Protein AF-A0A1M5MXL4-F1 (afdb_monomer_lite)

Secondary structure (DSSP, 8-state):
--------EEEEEEHHHHHHHHHHHHH-TTTTHHHHSSTTHHHHHT-SS-SEEEEEE-HHHHHHHHHHHHT---S-HHHHHHHHHHHHHHHHHHHHHHHHHHHHHHHHHHHHHHHHTTSS-TT----HHHHHHHHHHHTTS---GGG----HHHHHHHHHHGGG--

pLDDT: mean 76.17, std 15.56, range [36.97, 93.88]

Foldseek 3Di:
DADDDFQKDKDKDFPVLVVLLLVLQCPDPVRVVCCVPPVCVVQPPVPPDDGIGTDIDGPVNLVSSLCSLVVDDDPDPVSVVSSVVSNVVSVVVVVVSVVVVVVVVVLQVVVVVCCVVVLDPPPDYDDPVVSVVSCVVVVVPDDPPPPDPPDPVNVVVVVVVVVPPD

Structure (mmCIF, N/CA/C/O backbone):
data_AF-A0A1M5MXL4-F1
#
_entry.id   AF-A0A1M5MXL4-F1
#
loop_
_atom_site.group_PDB
_atom_site.id
_atom_site.type_symbol
_atom_site.label_atom_id
_atom_site.label_alt_id
_atom_site.label_comp_id
_atom_site.label_asym_id
_atom_site.label_entity_id
_atom_site.label_seq_id
_atom_site.pdbx_PDB_ins_code
_atom_site.Cartn_x
_atom_site.Cartn_y
_atom_site.Cartn_z
_atom_site.occupancy
_atom_site.B_iso_or_equiv
_atom_site.auth_seq_id
_atom_site.auth_comp_id
_atom_site.auth_asym_id
_atom_site.auth_atom_id
_atom_site.pdbx_PDB_model_num
ATOM 1 N N . MET A 1 1 ? -20.406 -10.463 12.481 1.00 45.22 1 MET A N 1
ATOM 2 C CA . MET A 1 1 ? -19.642 -10.153 11.257 1.00 45.22 1 MET A CA 1
ATOM 3 C C . MET A 1 1 ? -18.617 -9.106 11.650 1.00 45.22 1 MET A C 1
ATOM 5 O O . MET A 1 1 ? -19.024 -8.060 12.140 1.00 45.22 1 MET A O 1
ATOM 9 N N . GLU A 1 2 ? -17.329 -9.432 11.583 1.00 51.50 2 GLU A N 1
ATOM 10 C CA . GLU A 1 2 ? -16.246 -8.507 11.937 1.00 51.50 2 GLU A CA 1
ATOM 11 C C . GLU A 1 2 ? -16.135 -7.440 10.837 1.00 51.50 2 GLU A C 1
ATOM 13 O O . GLU A 1 2 ? -16.160 -7.772 9.651 1.00 51.50 2 GLU A O 1
ATOM 18 N N . LEU A 1 3 ? -16.102 -6.157 11.207 1.00 53.09 3 LEU A N 1
ATOM 19 C CA . LEU A 1 3 ? -15.823 -5.082 10.254 1.00 53.09 3 LEU A CA 1
ATOM 20 C C . LEU A 1 3 ? -14.330 -5.126 9.943 1.00 53.09 3 LEU A C 1
ATOM 22 O O . LEU A 1 3 ? -13.513 -4.771 10.789 1.00 53.09 3 LEU A O 1
ATOM 26 N N . ILE A 1 4 ? -13.991 -5.580 8.738 1.00 61.31 4 ILE A N 1
ATOM 27 C CA . ILE A 1 4 ? -12.636 -5.468 8.207 1.00 61.31 4 ILE A CA 1
ATOM 28 C C . ILE A 1 4 ? -12.484 -4.022 7.736 1.00 61.31 4 ILE A C 1
ATOM 30 O O . ILE A 1 4 ? -13.129 -3.609 6.772 1.00 61.31 4 ILE A O 1
ATOM 34 N N . TYR A 1 5 ? -11.683 -3.238 8.454 1.00 67.00 5 TYR A N 1
ATOM 35 C CA . TYR A 1 5 ? -11.259 -1.930 7.970 1.00 67.00 5 TYR A CA 1
ATOM 36 C C . TYR A 1 5 ? -10.245 -2.159 6.858 1.00 67.00 5 TYR A C 1
ATOM 38 O O . TYR A 1 5 ? -9.237 -2.823 7.075 1.00 67.00 5 TYR A O 1
ATOM 46 N N . ASN A 1 6 ? -10.542 -1.644 5.669 1.00 74.75 6 ASN A N 1
ATOM 47 C CA . ASN A 1 6 ? -9.597 -1.636 4.564 1.00 74.75 6 ASN A CA 1
ATOM 48 C C . ASN A 1 6 ? -8.950 -0.251 4.510 1.00 74.75 6 ASN A C 1
ATOM 50 O O . ASN A 1 6 ? -9.638 0.728 4.215 1.00 74.75 6 ASN A O 1
ATOM 54 N N . VAL A 1 7 ? -7.663 -0.169 4.843 1.00 82.00 7 VAL A N 1
ATOM 55 C CA . VAL A 1 7 ? -6.888 1.069 4.728 1.00 82.00 7 VAL A CA 1
ATOM 56 C C . VAL A 1 7 ? -6.400 1.183 3.289 1.00 82.00 7 VAL A C 1
ATOM 58 O O . VAL A 1 7 ? -5.708 0.304 2.779 1.00 82.00 7 VAL A O 1
ATOM 61 N N . ALA A 1 8 ? -6.772 2.275 2.631 1.00 85.38 8 ALA A N 1
ATOM 62 C CA . ALA A 1 8 ? -6.345 2.575 1.277 1.00 85.38 8 ALA A CA 1
ATOM 63 C C . ALA A 1 8 ? -6.002 4.060 1.151 1.00 85.38 8 ALA A C 1
ATOM 65 O O . ALA A 1 8 ? -6.586 4.897 1.842 1.00 85.38 8 ALA A O 1
ATOM 66 N N . LEU A 1 9 ? -5.060 4.379 0.268 1.00 84.88 9 LEU A N 1
ATOM 67 C CA . LEU A 1 9 ? -4.580 5.737 0.036 1.00 84.88 9 LEU A CA 1
ATOM 68 C C . LEU A 1 9 ? -4.807 6.131 -1.423 1.00 84.88 9 LEU A C 1
ATOM 70 O O . LEU A 1 9 ? -4.331 5.458 -2.331 1.00 84.88 9 LEU A O 1
ATOM 74 N N . GLU A 1 10 ? -5.505 7.234 -1.662 1.00 86.44 10 GLU A N 1
ATOM 75 C CA . GLU A 1 10 ? -5.585 7.825 -2.999 1.00 86.44 10 GLU A CA 1
ATOM 76 C C . GLU A 1 10 ? -4.313 8.627 -3.273 1.00 86.44 10 GLU A C 1
ATOM 78 O O . GLU A 1 10 ? -3.960 9.523 -2.504 1.00 86.44 10 GLU A O 1
ATOM 83 N N . VAL A 1 11 ? -3.610 8.295 -4.356 1.00 85.56 11 VAL A N 1
ATOM 84 C CA . VAL A 1 11 ? -2.366 8.970 -4.742 1.00 85.56 11 VAL A CA 1
ATOM 85 C C . VAL A 1 11 ? -2.354 9.322 -6.217 1.00 85.56 11 VAL A C 1
ATOM 87 O O . VAL A 1 11 ? -3.096 8.756 -7.020 1.00 85.56 11 VAL A O 1
ATOM 90 N N . GLU A 1 12 ? -1.442 10.226 -6.558 1.00 85.06 12 GLU A N 1
ATOM 91 C CA . GLU A 1 12 ? -1.136 10.600 -7.927 1.00 85.06 12 GLU A CA 1
ATOM 92 C C . GLU A 1 12 ? 0.363 10.420 -8.208 1.00 85.06 12 GLU A C 1
ATOM 94 O O . GLU A 1 12 ? 1.218 10.853 -7.427 1.00 85.06 12 GLU A O 1
ATOM 99 N N . ILE A 1 13 ? 0.686 9.782 -9.333 1.00 86.44 13 ILE A N 1
ATOM 100 C CA . ILE A 1 13 ? 2.033 9.761 -9.928 1.00 86.44 13 ILE A CA 1
ATOM 101 C C . ILE A 1 13 ? 1.994 10.460 -11.281 1.00 86.44 13 ILE A C 1
ATOM 103 O O . ILE A 1 13 ? 0.969 10.447 -11.956 1.00 86.44 13 ILE A O 1
ATOM 107 N N . ASN A 1 14 ? 3.103 11.046 -11.722 1.00 86.81 14 ASN A N 1
ATOM 108 C CA . ASN A 1 14 ? 3.115 11.718 -13.024 1.00 86.81 14 ASN A CA 1
ATOM 109 C C . ASN A 1 14 ? 3.109 10.713 -14.198 1.00 86.81 14 ASN A C 1
ATOM 111 O O . ASN A 1 14 ? 3.300 9.502 -14.031 1.00 86.81 14 ASN A O 1
ATOM 115 N N . SER A 1 15 ? 2.885 11.214 -15.413 1.00 82.88 15 SER A N 1
ATOM 116 C CA . SER A 1 15 ? 2.853 10.402 -16.637 1.00 82.88 15 SER A CA 1
ATOM 117 C C . SER A 1 15 ? 4.140 9.594 -16.878 1.00 82.88 15 SER A C 1
ATOM 119 O O . SER A 1 15 ? 4.061 8.431 -17.284 1.00 82.88 15 SER A O 1
ATOM 121 N N . GLY A 1 16 ? 5.312 10.158 -16.566 1.00 84.69 16 GLY A N 1
ATOM 122 C CA . GLY A 1 16 ? 6.612 9.488 -16.685 1.00 84.69 16 GLY A CA 1
ATOM 123 C C . GLY A 1 16 ? 6.766 8.321 -15.709 1.00 84.69 16 GLY A C 1
ATOM 124 O O . GLY A 1 16 ? 7.026 7.195 -16.124 1.00 84.69 16 GLY A O 1
ATOM 125 N N . GLU A 1 17 ? 6.508 8.564 -14.425 1.00 88.44 17 GLU A N 1
ATOM 126 C CA . GLU A 1 17 ? 6.515 7.557 -13.353 1.00 88.44 17 GLU A CA 1
ATOM 127 C C . GLU A 1 17 ? 5.552 6.414 -13.646 1.00 88.44 17 GLU A C 1
ATOM 129 O O . GLU A 1 17 ? 5.846 5.243 -13.423 1.00 88.44 17 GLU A O 1
ATOM 134 N N . SER A 1 18 ? 4.390 6.747 -14.187 1.00 86.19 18 SER A N 1
ATOM 135 C CA . SER A 1 18 ? 3.391 5.749 -14.503 1.00 86.19 18 SER A CA 1
ATOM 136 C C . SER A 1 18 ? 3.726 4.934 -15.752 1.00 86.19 18 SER A C 1
ATOM 138 O O . SER A 1 18 ? 3.453 3.735 -15.790 1.00 86.19 18 SER A O 1
ATOM 140 N N . SER A 1 19 ? 4.348 5.556 -16.757 1.00 85.12 19 SER A N 1
ATOM 141 C CA . SER A 1 19 ? 4.881 4.847 -17.927 1.00 85.12 19 SER A CA 1
ATOM 142 C C . SER A 1 19 ? 6.004 3.893 -17.523 1.00 85.12 19 SER A C 1
ATOM 144 O O . SER A 1 19 ? 6.049 2.755 -17.993 1.00 85.12 19 SER A O 1
ATOM 146 N N . LEU A 1 20 ? 6.865 4.332 -16.600 1.00 89.25 20 LEU A N 1
ATOM 147 C CA . LEU A 1 20 ? 7.895 3.505 -15.984 1.00 89.25 20 LEU A CA 1
ATOM 148 C C . LEU A 1 20 ? 7.257 2.315 -15.259 1.00 89.25 20 LEU A C 1
ATOM 150 O O . LEU A 1 20 ? 7.548 1.170 -15.584 1.00 89.25 20 LEU A O 1
ATOM 154 N N . LEU A 1 21 ? 6.310 2.560 -14.355 1.00 89.69 21 LEU A N 1
ATOM 155 C CA . LEU A 1 21 ? 5.618 1.502 -13.620 1.00 89.69 21 LEU A CA 1
ATOM 156 C C . LEU A 1 21 ? 4.942 0.488 -14.558 1.00 89.69 21 LEU A C 1
ATOM 158 O O . LEU A 1 21 ? 5.119 -0.717 -14.393 1.00 89.69 21 LEU A O 1
ATOM 162 N N . HIS A 1 22 ? 4.239 0.964 -15.590 1.00 87.56 22 HIS A N 1
ATOM 163 C CA . HIS A 1 22 ? 3.615 0.103 -16.595 1.00 87.56 22 HIS A CA 1
ATOM 164 C C . HIS A 1 22 ? 4.642 -0.794 -17.292 1.00 87.56 22 HIS A C 1
ATOM 166 O O . HIS A 1 22 ? 4.431 -2.002 -17.417 1.00 87.56 22 HIS A O 1
ATOM 172 N N . LYS A 1 23 ? 5.778 -0.219 -17.714 1.00 88.62 23 LYS A N 1
ATOM 173 C CA . LYS A 1 23 ? 6.880 -0.957 -18.342 1.00 88.62 23 LYS A CA 1
ATOM 174 C C . LYS A 1 23 ? 7.355 -2.093 -17.432 1.00 88.62 23 LYS A C 1
ATOM 176 O O . LYS A 1 23 ? 7.371 -3.240 -17.876 1.00 88.62 23 LYS A O 1
ATOM 181 N N . TYR A 1 24 ? 7.660 -1.808 -16.168 1.00 90.44 24 TYR A N 1
ATOM 182 C CA . TYR A 1 24 ? 8.164 -2.808 -15.220 1.00 90.44 24 TYR A CA 1
ATOM 183 C C . TYR A 1 24 ? 7.138 -3.907 -14.912 1.00 90.44 24 TYR A C 1
ATOM 185 O O . TYR A 1 24 ? 7.475 -5.094 -14.954 1.00 90.44 24 TYR A O 1
ATOM 193 N N . ILE A 1 25 ? 5.864 -3.550 -14.700 1.00 89.62 25 ILE A N 1
ATOM 194 C CA . ILE A 1 25 ? 4.797 -4.542 -14.495 1.00 89.62 25 ILE A CA 1
ATOM 195 C C . ILE A 1 25 ? 4.648 -5.428 -15.740 1.00 89.62 25 ILE A C 1
ATOM 197 O O . ILE A 1 25 ? 4.546 -6.649 -15.616 1.00 89.62 25 ILE A O 1
ATOM 201 N N . SER A 1 26 ? 4.671 -4.844 -16.944 1.00 87.31 26 SER A N 1
ATOM 202 C CA . SER A 1 26 ? 4.452 -5.576 -18.202 1.00 87.31 26 SER A CA 1
ATOM 203 C C . SER A 1 26 ? 5.527 -6.621 -18.488 1.00 87.31 26 SER A C 1
ATOM 205 O O . SER A 1 26 ? 5.244 -7.665 -19.082 1.00 87.31 26 SER A O 1
ATOM 207 N N . LEU A 1 27 ? 6.746 -6.360 -18.017 1.00 88.56 27 LEU A N 1
ATOM 208 C CA . LEU A 1 27 ? 7.897 -7.238 -18.172 1.00 88.56 27 LEU A CA 1
ATOM 209 C C . LEU A 1 27 ? 8.026 -8.247 -17.020 1.00 88.56 27 LEU A C 1
ATOM 211 O O . LEU A 1 27 ? 8.760 -9.225 -17.158 1.00 88.56 27 LEU A O 1
ATOM 215 N N . HIS A 1 28 ? 7.284 -8.073 -15.919 1.00 89.69 28 HIS A N 1
ATOM 216 C CA . HIS A 1 28 ? 7.382 -8.955 -14.759 1.00 89.69 28 HIS A CA 1
ATOM 217 C C . HIS A 1 28 ? 6.684 -10.306 -14.997 1.00 89.69 28 HIS A C 1
ATOM 219 O O . HIS A 1 28 ? 5.473 -10.334 -15.256 1.00 89.69 28 HIS A O 1
ATOM 225 N N . PRO A 1 29 ? 7.381 -11.450 -14.849 1.00 86.31 29 PRO A N 1
ATOM 226 C CA . PRO A 1 29 ? 6.831 -12.765 -15.190 1.00 86.31 29 PRO A CA 1
ATOM 227 C C . PRO A 1 29 ? 5.588 -13.126 -14.366 1.00 86.31 29 PRO A C 1
ATOM 229 O O . PRO A 1 29 ? 4.636 -13.696 -14.903 1.00 86.31 29 PRO A O 1
ATOM 232 N N . GLU A 1 30 ? 5.568 -12.749 -13.087 1.00 88.31 30 GLU A N 1
ATOM 233 C CA . GLU A 1 30 ? 4.482 -13.089 -12.160 1.00 88.31 30 GLU A CA 1
ATOM 234 C C . GLU A 1 30 ? 3.365 -12.039 -12.111 1.00 88.31 30 GLU A C 1
ATOM 236 O O . GLU A 1 30 ? 2.203 -12.372 -11.851 1.00 88.31 30 GLU A O 1
ATOM 241 N N . HIS A 1 31 ? 3.700 -10.779 -12.408 1.00 88.25 31 HIS A N 1
ATOM 242 C CA . HIS A 1 31 ? 2.837 -9.629 -12.127 1.00 88.25 31 HIS A CA 1
ATOM 243 C C . HIS A 1 31 ? 2.254 -8.965 -13.379 1.00 88.25 31 HIS A C 1
ATOM 245 O O . HIS A 1 31 ? 1.274 -8.234 -13.266 1.00 88.25 31 HIS A O 1
ATOM 251 N N . ARG A 1 32 ? 2.721 -9.304 -14.590 1.00 85.62 32 ARG A N 1
ATOM 252 C CA . ARG A 1 32 ? 2.144 -8.793 -15.852 1.00 85.62 32 ARG A CA 1
ATOM 253 C C . ARG A 1 32 ? 0.634 -9.007 -15.993 1.00 85.62 32 ARG A C 1
ATOM 255 O O . ARG A 1 32 ? -0.041 -8.242 -16.674 1.00 85.62 32 ARG A O 1
ATOM 262 N N . LYS A 1 33 ? 0.085 -10.037 -15.335 1.00 84.31 33 LYS A N 1
ATOM 263 C CA . LYS A 1 33 ? -1.360 -10.327 -15.308 1.00 84.31 33 LYS A CA 1
ATOM 264 C C . LYS A 1 33 ? -2.182 -9.167 -14.732 1.00 84.31 33 LYS A C 1
ATOM 266 O O . LYS A 1 33 ? -3.321 -8.987 -15.151 1.00 84.31 33 LYS A O 1
ATOM 271 N N . HIS A 1 34 ? -1.594 -8.369 -13.839 1.00 81.75 34 HIS A N 1
ATOM 272 C CA . HIS A 1 34 ? -2.267 -7.276 -13.139 1.00 81.75 34 HIS A CA 1
ATOM 273 C C . HIS A 1 34 ? -2.576 -6.076 -14.049 1.00 81.75 34 HIS A C 1
ATOM 275 O O . HIS A 1 34 ? -3.495 -5.312 -13.757 1.00 81.75 34 HIS A O 1
ATOM 281 N N . ILE A 1 35 ? -1.896 -5.962 -15.199 1.00 77.31 35 ILE A N 1
ATOM 282 C CA . ILE A 1 35 ? -2.255 -5.000 -16.256 1.00 77.31 35 ILE A CA 1
ATOM 283 C C . ILE A 1 35 ? -3.585 -5.380 -16.906 1.00 77.31 35 ILE A C 1
ATOM 285 O O . ILE A 1 35 ? -4.406 -4.515 -17.178 1.00 77.31 35 ILE A O 1
ATOM 289 N N . ALA A 1 36 ? -3.815 -6.673 -17.143 1.00 67.19 36 ALA A N 1
ATOM 290 C CA . ALA A 1 36 ? -5.016 -7.151 -17.823 1.00 67.19 36 ALA A CA 1
ATOM 291 C C . ALA A 1 36 ? -6.194 -7.398 -16.863 1.00 67.19 36 ALA A C 1
ATOM 293 O O . ALA A 1 36 ? -7.347 -7.345 -17.280 1.00 67.19 36 ALA A O 1
ATOM 294 N N . SER A 1 37 ? -5.930 -7.681 -15.583 1.00 64.25 37 SER A N 1
ATOM 295 C CA . SER A 1 37 ? -6.945 -8.122 -14.615 1.00 64.25 37 SER A CA 1
ATOM 296 C C . SER A 1 37 ? -7.687 -6.989 -13.893 1.00 64.25 37 SER A C 1
ATOM 298 O O . SER A 1 37 ? -8.143 -7.185 -12.770 1.00 64.25 37 SER A O 1
ATOM 300 N N . GLY A 1 38 ? -7.799 -5.800 -14.486 1.00 61.56 38 GLY A N 1
ATOM 301 C CA . GLY A 1 38 ? -8.560 -4.683 -13.906 1.00 61.56 38 GLY A CA 1
ATOM 302 C C . GLY A 1 38 ? -7.832 -3.892 -12.815 1.00 61.56 38 GLY A C 1
ATOM 303 O O . GLY A 1 38 ? -8.030 -2.689 -12.741 1.00 61.56 38 GLY A O 1
ATOM 304 N N . GLN A 1 39 ? -6.933 -4.514 -12.038 1.00 69.12 39 GLN A N 1
ATOM 305 C CA . GLN A 1 39 ? -6.170 -3.836 -10.970 1.00 69.12 39 GLN A CA 1
ATOM 306 C C . GLN A 1 39 ? -5.365 -2.635 -11.475 1.00 69.12 39 GLN A C 1
ATOM 308 O O . GLN A 1 39 ? -5.257 -1.640 -10.765 1.00 69.12 39 GLN A O 1
ATOM 313 N N . PHE A 1 40 ? -4.848 -2.715 -12.706 1.00 68.75 40 PHE A N 1
ATOM 314 C CA . PHE A 1 40 ? -4.251 -1.571 -13.389 1.00 68.75 40 PHE A CA 1
ATOM 315 C C . PHE A 1 40 ? -4.871 -1.238 -14.756 1.00 68.75 40 PHE A C 1
ATOM 317 O O . PHE A 1 40 ? -4.465 -0.272 -15.397 1.00 68.75 40 PHE A O 1
ATOM 324 N N . ALA A 1 41 ? -5.850 -2.020 -15.223 1.00 59.62 41 ALA A N 1
ATOM 325 C CA . ALA A 1 41 ? -6.350 -1.920 -16.596 1.00 59.62 41 ALA A CA 1
ATOM 326 C C . ALA A 1 41 ? -7.088 -0.599 -16.867 1.00 59.62 41 ALA A C 1
ATOM 328 O O . ALA A 1 41 ? -6.872 0.020 -17.904 1.00 59.62 41 ALA A O 1
ATOM 329 N N . GLU A 1 42 ? -7.939 -0.158 -15.938 1.00 60.44 42 GLU A N 1
ATOM 330 C CA . GLU A 1 42 ? -8.694 1.100 -16.075 1.00 60.44 42 GLU A CA 1
ATOM 331 C C . GLU A 1 42 ? -7.742 2.306 -16.075 1.00 60.44 42 GLU A C 1
ATOM 333 O O . GLU A 1 42 ? -7.832 3.189 -16.920 1.00 60.44 42 GLU A O 1
ATOM 338 N N . TYR A 1 43 ? -6.727 2.261 -15.214 1.00 64.00 43 TYR A N 1
ATOM 339 C CA . TYR A 1 43 ? -5.716 3.304 -15.058 1.00 64.00 43 TYR A CA 1
ATOM 340 C C . TYR A 1 43 ? -4.840 3.520 -16.302 1.00 64.00 43 TYR A C 1
ATOM 342 O O . TYR A 1 43 ? -4.408 4.644 -16.568 1.00 64.00 43 TYR A O 1
ATOM 350 N N . TYR A 1 44 ? -4.561 2.462 -17.069 1.00 66.50 44 TYR A N 1
ATOM 351 C CA . TYR A 1 44 ? -3.693 2.550 -18.244 1.00 66.50 44 TYR A CA 1
ATOM 352 C C . TYR A 1 44 ? -4.432 2.766 -19.568 1.00 66.50 44 TYR A C 1
ATOM 354 O O . TYR A 1 44 ? -3.826 3.299 -20.497 1.00 66.50 44 TYR A O 1
ATOM 362 N N . ASN A 1 45 ? -5.712 2.396 -19.662 1.00 59.19 45 ASN A N 1
ATOM 363 C CA . ASN A 1 45 ? -6.486 2.514 -20.901 1.00 59.19 45 ASN A CA 1
ATOM 364 C C . ASN A 1 45 ? -7.020 3.939 -21.169 1.00 59.19 45 ASN A C 1
ATOM 366 O O . ASN A 1 45 ? -7.204 4.290 -22.330 1.00 59.19 45 ASN A O 1
ATOM 370 N N . ASP A 1 46 ? -7.190 4.784 -20.147 1.00 56.62 46 ASP A N 1
ATOM 371 C CA . ASP A 1 46 ? -7.781 6.136 -20.269 1.00 56.62 46 ASP A CA 1
ATOM 372 C C . ASP A 1 46 ? -6.761 7.257 -20.598 1.00 56.62 46 ASP A C 1
ATOM 374 O O . ASP A 1 46 ? -6.937 8.423 -20.245 1.00 56.62 46 ASP A O 1
ATOM 378 N N . ARG A 1 47 ? -5.641 6.921 -21.249 1.00 60.50 47 ARG A N 1
ATOM 379 C CA . ARG A 1 47 ? -4.399 7.717 -21.192 1.00 60.50 47 ARG A CA 1
ATOM 380 C C . ARG A 1 47 ? -3.972 8.499 -22.426 1.00 60.50 47 ARG A C 1
ATOM 382 O O . ARG A 1 47 ? -2.811 8.896 -22.499 1.00 60.50 47 ARG A O 1
ATOM 389 N N . GLU A 1 48 ? -4.863 8.780 -23.365 1.00 53.00 48 GLU A N 1
ATOM 390 C CA . GLU A 1 48 ? -4.445 9.605 -24.506 1.00 53.00 48 GLU A CA 1
ATOM 391 C C . GLU A 1 48 ? -4.118 11.068 -24.109 1.00 53.00 48 GLU A C 1
ATOM 393 O O . GLU A 1 48 ? -3.292 11.663 -24.790 1.00 53.00 48 GLU A O 1
ATOM 398 N N . ASP A 1 49 ? -4.607 11.601 -22.967 1.00 53.22 49 ASP A N 1
ATOM 399 C CA . ASP A 1 49 ? -4.439 13.032 -22.602 1.00 53.22 49 ASP A CA 1
ATOM 400 C C . ASP A 1 49 ? -4.196 13.373 -21.097 1.00 53.22 49 ASP A C 1
ATOM 402 O O . ASP A 1 49 ? -4.248 14.543 -20.714 1.00 53.22 49 ASP A O 1
ATOM 406 N N . ALA A 1 50 ? -3.939 12.410 -20.199 1.00 57.22 50 ALA A N 1
ATOM 407 C CA . ALA A 1 50 ? -3.850 12.686 -18.749 1.00 57.22 50 ALA A CA 1
ATOM 4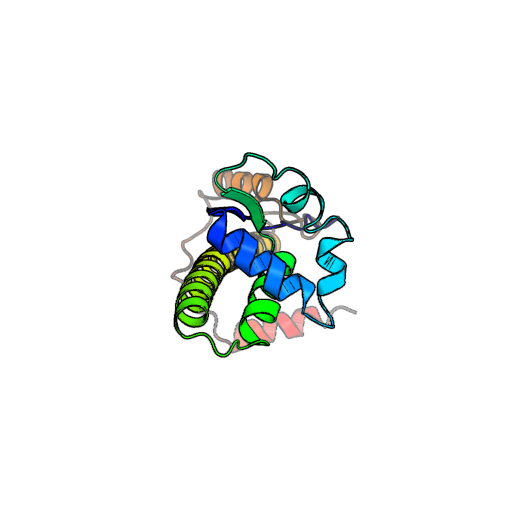08 C C . ALA A 1 50 ? -2.424 13.039 -18.251 1.00 57.22 50 ALA A C 1
ATOM 410 O O . ALA A 1 50 ? -1.470 12.298 -18.495 1.00 57.22 50 ALA A O 1
ATOM 411 N N . GLU A 1 51 ? -2.278 14.125 -17.472 1.00 64.31 51 GLU A N 1
ATOM 412 C CA . GLU A 1 51 ? -0.996 14.581 -16.878 1.00 64.31 51 GLU A CA 1
ATOM 413 C C . GLU A 1 51 ? -0.393 13.593 -15.845 1.00 64.31 51 GLU A C 1
ATOM 415 O O . GLU A 1 51 ? 0.807 13.649 -15.548 1.00 64.31 51 GLU A O 1
ATOM 420 N N . GLY A 1 52 ? -1.182 12.636 -15.343 1.00 65.62 52 GLY A N 1
ATOM 421 C CA . GLY A 1 52 ? -0.790 11.720 -14.269 1.00 65.62 52 GLY A CA 1
ATOM 422 C C . GLY A 1 52 ? -1.576 10.405 -14.223 1.00 65.62 52 GLY A C 1
ATOM 423 O O . GLY A 1 52 ? -2.385 10.089 -15.095 1.00 65.62 52 GLY A O 1
ATOM 424 N N . LEU A 1 53 ? -1.280 9.573 -13.225 1.00 72.25 53 LEU A N 1
ATOM 425 C CA . LEU A 1 53 ? -2.076 8.417 -12.820 1.00 72.25 53 LEU A CA 1
ATOM 426 C C . LEU A 1 53 ? -2.617 8.669 -11.425 1.00 72.25 53 LEU A C 1
ATOM 428 O O . LEU A 1 53 ? -1.840 8.672 -10.471 1.00 72.25 53 LEU A O 1
ATOM 432 N N . GLN A 1 54 ? -3.932 8.797 -11.309 1.00 75.44 54 GLN A N 1
ATOM 433 C CA . GLN A 1 54 ? -4.595 8.708 -10.020 1.00 75.44 54 GLN A CA 1
ATOM 434 C C . GLN A 1 54 ? -5.004 7.259 -9.786 1.00 75.44 54 GLN A C 1
ATOM 436 O O . GLN A 1 54 ? -5.689 6.674 -10.623 1.00 75.44 54 GLN A O 1
ATOM 441 N N . PHE A 1 55 ? -4.586 6.670 -8.670 1.00 80.62 55 PHE A N 1
ATOM 442 C CA . PHE A 1 55 ? -5.000 5.316 -8.315 1.00 80.62 55 PHE A CA 1
ATOM 443 C C . PHE A 1 55 ? -5.030 5.104 -6.805 1.00 80.62 55 PHE A C 1
ATOM 445 O O . PHE A 1 55 ? -4.386 5.816 -6.030 1.00 80.62 55 PHE A O 1
ATOM 452 N N . THR A 1 56 ? -5.830 4.128 -6.386 1.00 83.50 56 THR A N 1
ATOM 453 C CA . THR A 1 56 ? -6.005 3.772 -4.980 1.00 83.50 56 THR A CA 1
ATOM 454 C C . THR A 1 56 ? -4.970 2.723 -4.586 1.00 83.50 56 THR A C 1
ATOM 456 O O . THR A 1 56 ? -5.019 1.578 -5.033 1.00 83.50 56 THR A O 1
ATOM 459 N N . LEU A 1 57 ? -4.039 3.104 -3.717 1.00 85.12 57 LEU A N 1
ATOM 460 C CA . LEU A 1 57 ? -3.070 2.202 -3.114 1.00 85.12 57 LEU A CA 1
ATOM 461 C C . LEU A 1 57 ? -3.705 1.427 -1.970 1.00 85.12 57 LEU A C 1
ATOM 463 O O . LEU A 1 57 ? -3.985 1.971 -0.904 1.00 85.12 57 LEU A O 1
ATOM 467 N N . THR A 1 58 ? -3.876 0.132 -2.189 1.00 86.31 58 THR A N 1
ATOM 468 C CA . THR A 1 58 ? -4.018 -0.853 -1.119 1.00 86.31 58 THR A CA 1
ATOM 469 C C . THR A 1 58 ? -2.656 -1.484 -0.835 1.00 86.31 58 THR A C 1
ATOM 471 O O . THR A 1 58 ? -1.717 -1.345 -1.624 1.00 86.31 58 THR A O 1
ATOM 474 N N . LYS A 1 59 ? -2.548 -2.230 0.266 1.00 84.06 59 LYS A N 1
ATOM 475 C CA . LYS A 1 59 ? -1.351 -3.024 0.573 1.00 84.06 59 LYS A CA 1
ATOM 476 C C . LYS A 1 59 ? -0.960 -3.970 -0.568 1.00 84.06 59 LYS A C 1
ATOM 478 O O . LYS A 1 59 ? 0.199 -4.018 -0.946 1.00 84.06 59 LYS A O 1
ATOM 483 N N . GLU A 1 60 ? -1.939 -4.635 -1.182 1.00 85.94 60 GLU A N 1
ATOM 484 C CA . GLU A 1 60 ? -1.703 -5.533 -2.320 1.00 85.94 60 GLU A CA 1
ATOM 485 C C . GLU A 1 60 ? -1.126 -4.790 -3.535 1.00 85.94 60 GLU A C 1
ATOM 487 O O . GLU A 1 60 ? -0.166 -5.250 -4.151 1.00 85.94 60 GLU A O 1
ATOM 492 N N . VAL A 1 61 ? -1.686 -3.623 -3.870 1.00 86.81 61 VAL A N 1
ATOM 493 C CA . VAL A 1 61 ? -1.200 -2.803 -4.990 1.00 86.81 61 VAL A CA 1
ATOM 494 C C . VAL A 1 61 ? 0.218 -2.302 -4.709 1.00 86.81 61 VAL A C 1
ATOM 496 O O . VAL A 1 61 ? 1.063 -2.344 -5.601 1.00 86.81 61 VAL A O 1
ATOM 499 N N . LEU A 1 62 ? 0.499 -1.870 -3.476 1.00 88.81 62 LEU A N 1
ATOM 500 C CA . LEU A 1 62 ? 1.840 -1.473 -3.047 1.00 88.81 62 LEU A CA 1
ATOM 501 C C . LEU A 1 62 ? 2.848 -2.611 -3.182 1.00 88.81 62 LEU A C 1
ATOM 503 O O . LEU A 1 62 ? 3.904 -2.397 -3.772 1.00 88.81 62 LEU A O 1
ATOM 507 N N . ASP A 1 63 ? 2.521 -3.797 -2.673 1.00 88.69 63 ASP A N 1
ATOM 508 C CA . ASP A 1 63 ? 3.414 -4.956 -2.704 1.00 88.69 63 ASP A CA 1
ATOM 509 C C . ASP A 1 63 ? 3.779 -5.322 -4.149 1.00 88.69 63 ASP A C 1
ATOM 511 O O . ASP A 1 63 ? 4.950 -5.541 -4.454 1.00 88.69 63 ASP A O 1
ATOM 515 N N . ILE A 1 64 ? 2.803 -5.293 -5.067 1.00 89.44 64 ILE A N 1
ATOM 516 C CA . ILE A 1 64 ? 3.050 -5.504 -6.500 1.00 89.44 64 ILE A CA 1
ATOM 517 C C . ILE A 1 64 ? 3.965 -4.407 -7.057 1.00 89.44 64 ILE A C 1
ATOM 519 O O . ILE A 1 64 ? 4.952 -4.724 -7.715 1.00 89.44 64 ILE A O 1
ATOM 523 N N . CYS A 1 65 ? 3.655 -3.129 -6.814 1.00 89.81 65 CYS A N 1
ATOM 524 C CA . CYS A 1 65 ? 4.431 -1.999 -7.335 1.00 89.81 65 CYS A CA 1
ATOM 525 C C . CYS A 1 65 ? 5.886 -2.006 -6.849 1.00 89.81 65 CYS A C 1
ATOM 527 O O . CYS A 1 65 ? 6.790 -1.716 -7.628 1.00 89.81 65 CYS A O 1
ATOM 529 N N . VAL A 1 66 ? 6.126 -2.336 -5.581 1.00 91.44 66 VAL A N 1
ATOM 530 C CA . VAL A 1 66 ? 7.482 -2.430 -5.028 1.00 91.44 66 VAL A CA 1
ATOM 531 C C . VAL A 1 66 ? 8.205 -3.637 -5.622 1.00 91.44 66 VAL A C 1
ATOM 533 O O . VAL A 1 66 ? 9.298 -3.465 -6.155 1.00 91.44 66 VAL A O 1
ATOM 536 N N . ALA A 1 67 ? 7.575 -4.818 -5.632 1.00 90.25 67 ALA A N 1
ATOM 537 C CA . ALA A 1 67 ? 8.186 -6.045 -6.149 1.00 90.25 67 ALA A CA 1
ATOM 538 C C . ALA A 1 67 ? 8.637 -5.898 -7.608 1.00 90.25 67 ALA A C 1
ATOM 540 O O . ALA A 1 67 ? 9.793 -6.155 -7.936 1.00 90.25 67 ALA A O 1
ATOM 541 N N . VAL A 1 68 ? 7.763 -5.393 -8.489 1.00 91.12 68 VAL A N 1
ATOM 542 C CA . VAL A 1 68 ? 8.110 -5.241 -9.913 1.00 91.12 68 VAL A CA 1
ATOM 543 C C . VAL A 1 68 ? 9.250 -4.259 -10.141 1.00 91.12 68 VAL A C 1
ATOM 545 O O . VAL A 1 68 ? 10.034 -4.460 -11.066 1.00 91.12 68 VAL A O 1
ATOM 548 N N . LEU A 1 69 ? 9.331 -3.198 -9.332 1.00 90.69 69 LEU A N 1
ATOM 549 C CA . LEU A 1 69 ? 10.393 -2.212 -9.450 1.00 90.69 69 LEU A CA 1
ATOM 550 C C . LEU A 1 69 ? 11.702 -2.787 -8.914 1.00 90.69 69 LEU A C 1
ATOM 552 O O . LEU A 1 69 ? 12.721 -2.632 -9.576 1.00 90.69 69 LEU A O 1
ATOM 556 N N . GLU A 1 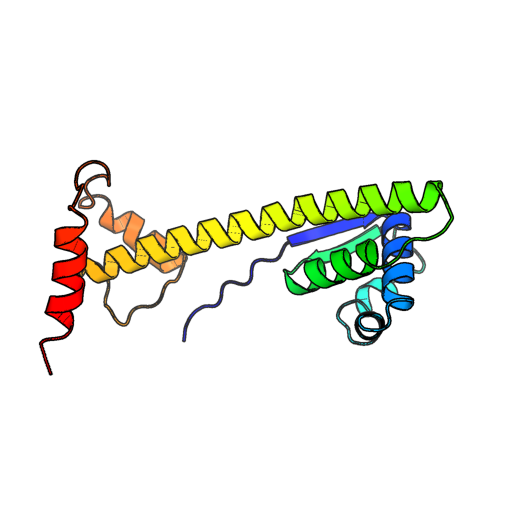70 ? 11.704 -3.461 -7.766 1.00 89.88 70 GLU A N 1
ATOM 557 C CA . GLU A 1 70 ? 12.917 -4.002 -7.143 1.00 89.88 70 GLU A CA 1
ATOM 558 C C . GLU A 1 70 ? 13.527 -5.179 -7.911 1.00 89.88 70 GLU A C 1
ATOM 560 O O . GLU A 1 70 ? 14.742 -5.186 -8.113 1.00 89.88 70 GLU A O 1
ATOM 565 N N . ASP A 1 71 ? 12.704 -6.096 -8.422 1.00 88.50 71 ASP A N 1
ATOM 566 C CA . ASP A 1 71 ? 13.151 -7.352 -9.045 1.00 88.50 71 ASP A CA 1
ATOM 567 C C . ASP A 1 71 ? 13.833 -7.174 -10.414 1.00 88.50 71 ASP A C 1
ATOM 569 O O . ASP A 1 71 ? 14.425 -8.112 -10.954 1.00 88.50 71 ASP A O 1
ATOM 573 N N . GLN A 1 72 ? 13.759 -5.979 -11.006 1.00 81.12 72 GLN A N 1
ATOM 574 C CA . GLN A 1 72 ? 14.280 -5.699 -12.345 1.00 81.12 72 GLN A CA 1
ATOM 575 C C . GLN A 1 72 ? 15.266 -4.530 -12.328 1.00 81.12 72 GLN A C 1
ATOM 577 O O . GLN A 1 72 ? 14.956 -3.450 -11.830 1.00 81.12 72 GLN A O 1
ATOM 582 N N . GLU A 1 73 ? 16.434 -4.689 -12.947 1.00 78.62 73 GLU A N 1
ATOM 583 C CA . GLU A 1 73 ? 17.363 -3.589 -13.231 1.00 78.62 73 GLU A CA 1
ATOM 584 C C . GLU A 1 73 ? 17.516 -3.414 -14.742 1.00 78.62 73 GLU A C 1
ATOM 586 O O . GLU A 1 73 ? 17.746 -4.384 -15.469 1.00 78.62 73 GLU A O 1
ATOM 591 N N . PHE A 1 74 ? 17.416 -2.172 -15.223 1.00 71.06 74 PHE A N 1
ATOM 592 C CA . PHE A 1 74 ? 17.776 -1.838 -16.598 1.00 71.06 74 PHE A CA 1
ATOM 593 C C . PHE A 1 74 ? 19.171 -1.213 -16.622 1.00 71.06 74 PHE A C 1
ATOM 595 O O . PHE A 1 74 ? 19.598 -0.545 -15.685 1.00 71.06 74 PHE A O 1
ATOM 602 N N . GLY A 1 75 ? 19.909 -1.427 -17.711 1.00 74.56 75 GLY A N 1
ATOM 603 C CA . GLY A 1 75 ? 21.276 -0.918 -17.868 1.00 74.56 75 GLY A CA 1
ATOM 604 C C . GLY A 1 75 ? 21.388 0.598 -18.089 1.00 74.56 75 GLY A C 1
ATOM 605 O O . GLY A 1 75 ? 22.475 1.060 -18.426 1.00 74.56 75 GLY A O 1
ATOM 606 N N . ASP A 1 76 ? 20.297 1.359 -17.946 1.00 85.56 76 ASP A N 1
ATOM 607 C CA . ASP A 1 76 ? 20.269 2.815 -18.115 1.00 85.56 76 ASP A CA 1
ATOM 608 C C . ASP A 1 76 ? 20.372 3.527 -16.748 1.00 85.56 76 ASP A C 1
ATOM 610 O O . ASP A 1 76 ? 19.477 3.384 -15.909 1.00 85.56 76 ASP A O 1
ATOM 614 N N . PRO A 1 77 ? 21.444 4.306 -16.496 1.00 85.62 77 PRO A N 1
ATOM 615 C CA . PRO A 1 77 ? 21.611 5.060 -15.257 1.00 85.62 77 PRO A CA 1
ATOM 616 C C . PRO A 1 77 ? 20.468 6.036 -14.953 1.00 85.62 77 PRO A C 1
ATOM 618 O O . PRO A 1 77 ? 20.114 6.185 -13.786 1.00 85.62 77 PRO A O 1
ATOM 621 N N . VAL A 1 78 ? 19.889 6.685 -15.970 1.00 86.81 78 VAL A N 1
ATOM 622 C CA . VAL A 1 78 ? 18.825 7.685 -15.769 1.00 86.81 78 VAL A CA 1
ATOM 623 C C . VAL A 1 78 ? 17.534 6.996 -15.341 1.00 86.81 78 VAL A C 1
ATOM 625 O O . VAL A 1 78 ? 16.920 7.382 -14.348 1.00 86.81 78 VAL A O 1
ATOM 628 N N . GLU A 1 79 ? 17.175 5.910 -16.026 1.00 86.75 79 GLU A N 1
ATOM 629 C CA . GLU A 1 79 ? 16.005 5.101 -15.679 1.00 86.75 79 GLU A CA 1
ATOM 630 C C . GLU A 1 79 ? 16.111 4.530 -14.255 1.00 86.75 79 GLU A C 1
ATOM 632 O O . GLU A 1 79 ? 15.130 4.510 -13.513 1.00 86.75 79 GLU A O 1
ATOM 637 N N . ASN A 1 80 ? 17.315 4.130 -13.832 1.00 86.06 80 ASN A N 1
ATOM 638 C CA . ASN A 1 80 ? 17.554 3.641 -12.475 1.00 86.06 80 ASN A CA 1
ATOM 639 C C . ASN A 1 80 ? 17.380 4.729 -11.402 1.00 86.06 80 ASN A C 1
ATOM 641 O O . ASN A 1 80 ? 16.897 4.428 -10.307 1.00 86.06 80 ASN A O 1
ATOM 645 N N . GLU A 1 81 ? 17.743 5.983 -11.686 1.00 89.69 81 GLU A N 1
ATOM 646 C CA . GLU A 1 81 ? 17.474 7.102 -10.774 1.00 89.69 81 GLU A CA 1
ATOM 647 C C . GLU A 1 81 ? 15.972 7.370 -10.634 1.00 89.69 81 GLU A C 1
ATOM 649 O O . GLU A 1 81 ? 15.479 7.532 -9.513 1.00 89.69 81 GLU A O 1
ATOM 654 N N . ASP A 1 82 ? 15.234 7.367 -11.744 1.00 89.44 82 ASP A N 1
ATOM 655 C CA . ASP A 1 82 ? 13.785 7.581 -11.738 1.00 89.44 82 ASP A CA 1
ATOM 656 C C . ASP A 1 82 ? 13.044 6.427 -11.051 1.00 89.44 82 ASP A C 1
ATOM 658 O O . ASP A 1 82 ? 12.175 6.666 -10.206 1.00 89.44 82 ASP A O 1
ATOM 662 N N . LYS A 1 83 ? 13.456 5.177 -11.304 1.00 91.75 83 LYS A N 1
ATOM 663 C CA . LYS A 1 83 ? 12.988 3.992 -10.568 1.00 91.75 83 LYS A CA 1
ATOM 664 C C . LYS A 1 83 ? 13.192 4.175 -9.069 1.00 91.75 83 LYS A C 1
ATOM 666 O O . LYS A 1 83 ? 12.267 3.948 -8.293 1.00 91.75 83 LYS A O 1
ATOM 671 N N . LYS A 1 84 ? 14.389 4.591 -8.645 1.00 91.00 84 LYS A N 1
ATOM 672 C CA . LYS A 1 84 ? 14.700 4.762 -7.223 1.00 91.00 84 LYS A CA 1
ATOM 673 C C . LYS A 1 84 ? 13.800 5.809 -6.568 1.00 91.00 84 LYS A C 1
ATOM 675 O O . LYS A 1 84 ? 13.257 5.552 -5.499 1.00 91.00 84 LYS A O 1
ATOM 680 N N . ARG A 1 85 ? 13.577 6.950 -7.227 1.00 92.56 85 ARG A N 1
ATOM 681 C CA . ARG A 1 85 ? 12.648 7.986 -6.738 1.00 92.56 85 ARG A CA 1
ATOM 682 C C . ARG A 1 85 ? 11.223 7.458 -6.599 1.00 92.56 85 ARG A C 1
ATOM 684 O O . ARG A 1 85 ? 10.540 7.793 -5.633 1.00 92.56 85 ARG A O 1
ATOM 691 N N . LEU A 1 86 ? 10.778 6.638 -7.549 1.00 92.75 86 LEU A N 1
ATOM 692 C CA . LEU A 1 86 ? 9.451 6.035 -7.517 1.00 92.75 86 LEU A CA 1
ATOM 693 C C . LEU A 1 86 ? 9.312 5.000 -6.386 1.00 92.75 86 LEU A C 1
ATOM 695 O O . LEU A 1 86 ? 8.307 5.006 -5.678 1.00 92.75 86 LEU A O 1
ATOM 699 N N . ILE A 1 87 ? 10.335 4.173 -6.154 1.00 93.50 87 ILE A N 1
ATOM 700 C CA . ILE A 1 87 ? 10.396 3.247 -5.011 1.00 93.50 87 ILE A CA 1
ATOM 701 C C . ILE A 1 87 ? 10.334 4.018 -3.686 1.00 93.50 87 ILE A C 1
ATOM 703 O O . ILE A 1 87 ? 9.530 3.682 -2.817 1.00 93.50 87 ILE A O 1
ATOM 707 N N . ASP A 1 88 ? 11.121 5.087 -3.541 1.00 93.88 88 ASP A N 1
ATOM 708 C CA . ASP A 1 88 ? 11.126 5.914 -2.329 1.00 93.88 88 ASP A CA 1
ATOM 709 C C . ASP A 1 88 ? 9.732 6.513 -2.047 1.00 93.88 88 ASP A C 1
ATOM 711 O O . ASP A 1 88 ? 9.287 6.551 -0.894 1.00 93.88 88 ASP A O 1
ATOM 715 N N . LYS A 1 89 ? 8.993 6.920 -3.092 1.00 92.81 89 LYS A N 1
ATOM 716 C CA . LYS A 1 89 ? 7.588 7.343 -2.966 1.00 92.81 89 LYS A CA 1
ATOM 717 C C . LYS A 1 89 ? 6.697 6.208 -2.465 1.00 92.81 89 LYS A C 1
ATOM 719 O O . LYS A 1 89 ? 5.968 6.415 -1.493 1.00 92.81 89 LYS A O 1
ATOM 724 N N . PHE A 1 90 ? 6.780 5.018 -3.061 1.00 92.38 90 PHE A N 1
ATOM 725 C CA . PHE A 1 90 ? 5.993 3.864 -2.617 1.00 92.38 90 PHE A CA 1
ATOM 726 C C . PHE A 1 90 ? 6.286 3.478 -1.166 1.00 92.38 90 PHE A C 1
ATOM 728 O O . PHE A 1 90 ? 5.349 3.218 -0.413 1.00 92.38 90 PHE A O 1
ATOM 735 N N . TYR A 1 91 ? 7.544 3.545 -0.728 1.00 92.44 91 TYR A N 1
ATOM 736 C CA . TYR A 1 91 ? 7.898 3.344 0.677 1.00 92.44 91 TYR A CA 1
ATOM 737 C C . TYR A 1 91 ? 7.347 4.428 1.604 1.00 92.44 91 TYR A C 1
ATOM 739 O O . TYR A 1 91 ? 6.925 4.140 2.726 1.00 92.44 91 TYR A O 1
ATOM 747 N N . SER A 1 92 ? 7.312 5.683 1.156 1.00 93.00 92 SER A N 1
ATOM 748 C CA . SER A 1 92 ? 6.696 6.753 1.943 1.00 93.00 92 SER A CA 1
ATOM 749 C C . SER A 1 92 ? 5.190 6.530 2.132 1.00 93.00 92 SER A C 1
ATOM 751 O O . SER A 1 92 ? 4.675 6.715 3.235 1.00 93.00 92 SER A O 1
ATOM 753 N N . TRP A 1 93 ? 4.497 6.066 1.090 1.00 91.94 93 TRP A N 1
ATOM 754 C CA . TRP A 1 93 ? 3.067 5.774 1.133 1.00 91.94 93 TRP A CA 1
ATOM 755 C C . TRP A 1 93 ? 2.748 4.507 1.913 1.00 91.94 93 TRP A C 1
ATOM 757 O O . TRP A 1 93 ? 1.787 4.502 2.681 1.00 91.94 93 TRP A O 1
ATOM 767 N N . SER A 1 94 ? 3.575 3.467 1.800 1.00 89.56 94 SER A N 1
ATOM 768 C CA . SER A 1 94 ? 3.394 2.249 2.589 1.00 89.56 94 SER A CA 1
ATOM 769 C C . SER A 1 94 ? 3.473 2.549 4.080 1.00 89.56 94 SER A C 1
ATOM 771 O O . SER A 1 94 ? 2.621 2.097 4.836 1.00 89.56 94 SER A O 1
ATOM 773 N N . LYS A 1 95 ? 4.403 3.412 4.504 1.00 89.75 95 LYS A N 1
ATOM 774 C CA . LYS A 1 95 ? 4.491 3.865 5.896 1.00 89.75 95 LYS A CA 1
ATOM 775 C C . LYS A 1 95 ? 3.207 4.546 6.380 1.00 89.75 95 LYS A C 1
ATOM 777 O O . LYS A 1 95 ? 2.842 4.369 7.536 1.00 89.75 95 LYS A O 1
ATOM 782 N N . ILE A 1 96 ? 2.529 5.320 5.531 1.00 89.06 96 ILE A N 1
ATOM 783 C CA . ILE A 1 96 ? 1.248 5.953 5.889 1.00 89.06 96 ILE A CA 1
ATOM 784 C C . ILE A 1 96 ? 0.185 4.883 6.140 1.00 89.06 96 ILE A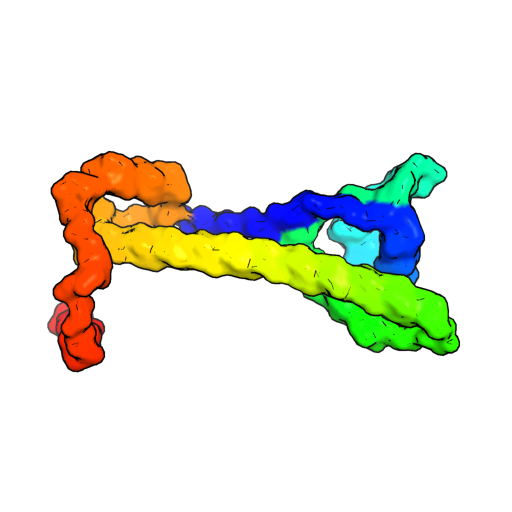 C 1
ATOM 786 O O . ILE A 1 96 ? -0.475 4.928 7.174 1.00 89.06 96 ILE A O 1
ATOM 790 N N . ILE A 1 97 ? 0.061 3.910 5.233 1.00 86.56 97 ILE A N 1
ATOM 791 C CA . ILE A 1 97 ? -0.899 2.808 5.373 1.00 86.56 97 ILE A CA 1
ATOM 792 C C . ILE A 1 97 ? -0.598 1.985 6.628 1.00 86.56 97 ILE A C 1
ATOM 794 O O . ILE A 1 97 ? -1.499 1.767 7.429 1.00 86.56 97 ILE A O 1
ATOM 798 N N . TYR A 1 98 ? 0.663 1.608 6.850 1.00 86.88 98 TYR A N 1
ATOM 799 C CA . TYR A 1 98 ? 1.067 0.845 8.032 1.00 86.88 98 TYR A CA 1
ATOM 800 C C . TYR A 1 98 ? 0.795 1.588 9.340 1.00 86.88 98 TYR A C 1
ATOM 802 O O . TYR A 1 98 ? 0.248 1.000 10.263 1.00 86.88 98 TYR A O 1
ATOM 810 N N . ASN A 1 99 ? 1.104 2.886 9.413 1.00 89.44 99 ASN A N 1
ATOM 811 C CA . ASN A 1 99 ? 0.804 3.673 10.609 1.00 89.44 99 ASN A CA 1
ATOM 812 C C . ASN A 1 99 ? -0.705 3.722 10.897 1.00 89.44 99 ASN A C 1
ATOM 814 O O . ASN A 1 99 ? -1.111 3.703 12.054 1.00 89.44 99 ASN A O 1
ATOM 818 N N . GLU A 1 100 ? -1.540 3.814 9.860 1.00 87.56 100 GLU A N 1
ATOM 819 C CA . GLU A 1 100 ? -2.993 3.833 10.030 1.00 87.56 100 GLU A CA 1
ATOM 820 C C . GLU A 1 100 ? -3.539 2.455 10.438 1.00 87.56 100 GLU A C 1
ATOM 822 O O . GLU A 1 100 ? -4.407 2.374 11.307 1.00 87.56 100 GLU A O 1
ATOM 827 N N . GLU A 1 101 ? -3.001 1.366 9.876 1.00 87.44 101 GLU A N 1
ATOM 828 C CA . GLU A 1 101 ? -3.295 -0.004 10.322 1.00 87.44 101 GLU A CA 1
ATOM 829 C C . GLU A 1 101 ? -2.921 -0.198 11.802 1.00 87.44 101 GLU A C 1
ATOM 831 O O . GLU A 1 101 ? -3.733 -0.712 12.575 1.00 87.44 101 GLU A O 1
ATOM 836 N N . ASP A 1 102 ? -1.742 0.277 12.215 1.00 88.00 102 ASP A N 1
ATOM 837 C CA . ASP A 1 102 ? -1.274 0.213 13.603 1.00 88.00 102 ASP A CA 1
ATOM 838 C C . ASP A 1 102 ? -2.199 1.003 14.541 1.00 88.00 102 ASP A C 1
ATOM 840 O O . ASP A 1 102 ? -2.623 0.486 15.577 1.00 88.00 102 ASP A O 1
ATOM 844 N N . HIS A 1 103 ? -2.595 2.226 14.167 1.00 88.56 103 HIS A N 1
ATOM 845 C CA . HIS A 1 103 ? -3.553 3.008 14.953 1.00 88.56 103 HIS A CA 1
ATOM 846 C C . HIS A 1 103 ? -4.907 2.299 15.080 1.00 88.56 103 HIS A C 1
ATOM 848 O O . HIS A 1 103 ? -5.504 2.290 16.158 1.00 88.56 103 HIS A O 1
ATOM 854 N N . LEU A 1 104 ? -5.418 1.691 14.007 1.00 87.00 104 LEU A N 1
ATOM 855 C CA . LEU A 1 104 ? -6.675 0.941 14.059 1.00 87.00 104 LEU A CA 1
ATOM 856 C C . LEU A 1 104 ? -6.580 -0.272 14.989 1.00 87.00 104 LEU A C 1
ATOM 858 O O . LEU A 1 104 ? -7.531 -0.541 15.731 1.00 87.00 104 LEU A O 1
ATOM 862 N N . GLU A 1 105 ? -5.446 -0.970 14.992 1.00 87.44 105 GLU A N 1
ATOM 863 C CA . GLU A 1 105 ? -5.201 -2.087 15.903 1.00 87.44 105 GLU A CA 1
ATOM 864 C C . GLU A 1 105 ? -5.125 -1.611 17.361 1.00 87.44 105 GLU A C 1
ATOM 866 O O . GLU A 1 105 ? -5.751 -2.213 18.234 1.00 87.44 105 GLU A O 1
ATOM 871 N N . GLU A 1 106 ? -4.474 -0.479 17.643 1.00 88.31 106 GLU A N 1
ATOM 872 C CA . GLU A 1 106 ? -4.471 0.127 18.982 1.00 88.31 106 GLU A CA 1
ATOM 873 C C . GLU A 1 106 ? -5.892 0.445 19.473 1.00 88.31 106 GLU A C 1
ATOM 875 O O . GLU A 1 106 ? -6.256 0.122 20.611 1.00 88.31 106 GLU A O 1
ATOM 880 N N . LEU A 1 107 ? -6.734 1.024 18.609 1.00 88.50 107 LEU A N 1
ATOM 881 C CA . LEU A 1 107 ? -8.135 1.315 18.931 1.00 88.50 107 LEU A CA 1
ATOM 882 C C . LEU A 1 107 ? -8.939 0.033 19.185 1.00 88.50 107 LEU A C 1
ATOM 884 O O . LEU A 1 107 ? -9.779 -0.006 20.093 1.00 88.50 107 LEU A O 1
ATOM 888 N N . LYS A 1 108 ? -8.679 -1.028 18.415 1.00 86.31 108 LYS A N 1
ATOM 889 C CA . LYS A 1 108 ? -9.301 -2.344 18.601 1.00 86.31 108 LYS A CA 1
ATOM 890 C C . LYS A 1 108 ? -8.889 -2.962 19.937 1.00 86.31 108 LYS A C 1
ATOM 892 O O . LYS A 1 108 ? -9.758 -3.389 20.699 1.00 86.31 108 LYS A O 1
ATOM 897 N N . MET A 1 109 ? -7.600 -2.921 20.270 1.00 86.88 109 MET A N 1
ATOM 898 C CA . MET A 1 109 ? -7.071 -3.387 21.554 1.00 86.88 109 MET A CA 1
ATOM 899 C C . MET A 1 109 ? -7.677 -2.624 22.739 1.00 86.88 109 MET A C 1
ATOM 901 O O . MET A 1 109 ? -8.018 -3.225 23.765 1.00 86.88 109 MET A O 1
ATOM 905 N N . GLU A 1 110 ? -7.844 -1.304 22.622 1.00 87.44 110 GLU A N 1
ATOM 906 C CA . GLU A 1 110 ? -8.510 -0.497 23.648 1.00 87.44 110 GLU A CA 1
ATOM 907 C C . GLU A 1 110 ? -9.990 -0.885 23.788 1.00 87.44 110 GLU A C 1
ATOM 909 O O . GLU A 1 110 ? -10.489 -1.049 24.906 1.00 87.44 110 GLU A O 1
ATOM 914 N N . TYR A 1 111 ? -10.690 -1.101 22.674 1.00 85.62 111 TYR A N 1
ATOM 915 C CA . TYR A 1 111 ? -12.084 -1.538 22.691 1.00 85.62 111 TYR A CA 1
ATOM 916 C C . TYR A 1 111 ? -12.261 -2.923 23.328 1.00 85.62 111 TYR A C 1
ATOM 918 O O . TYR A 1 111 ? -13.172 -3.128 24.133 1.00 85.62 111 TYR A O 1
ATOM 926 N N . ASP A 1 112 ? -11.359 -3.864 23.058 1.00 84.88 112 ASP A N 1
ATOM 927 C CA . ASP A 1 112 ? -11.368 -5.174 23.712 1.00 84.88 112 ASP A CA 1
ATOM 928 C C . ASP A 1 112 ? -11.092 -5.064 25.222 1.00 84.88 112 ASP A C 1
ATOM 930 O O . ASP A 1 112 ? -11.658 -5.811 26.027 1.00 84.88 112 ASP A O 1
ATOM 934 N N . CYS A 1 113 ? -10.318 -4.065 25.660 1.00 85.38 113 CYS A N 1
ATOM 935 C CA . CYS A 1 113 ? -10.198 -3.757 27.085 1.00 85.38 113 CYS A CA 1
ATOM 936 C C . CYS A 1 113 ? -11.527 -3.295 27.707 1.00 85.38 113 CYS A C 1
ATOM 938 O O . CYS A 1 113 ? -11.757 -3.568 28.889 1.00 85.38 113 CYS A O 1
ATOM 940 N N . PHE A 1 114 ? -12.413 -2.624 26.960 1.00 84.69 114 PHE A N 1
ATOM 941 C CA . PHE A 1 114 ? -13.753 -2.271 27.448 1.00 84.69 114 PHE A CA 1
ATOM 942 C C . PHE A 1 114 ? -14.638 -3.504 27.645 1.00 84.69 114 PHE A C 1
ATOM 944 O O . PHE A 1 114 ? -15.358 -3.562 28.646 1.00 84.69 114 PHE A O 1
ATOM 951 N N . LYS A 1 115 ? -14.520 -4.523 26.784 1.00 83.06 115 LYS A N 1
ATOM 952 C CA . LYS A 1 115 ? -15.198 -5.820 26.972 1.00 83.06 115 LYS A CA 1
ATOM 953 C C . LYS A 1 115 ? -14.742 -6.505 28.251 1.00 83.06 115 LYS A C 1
ATOM 955 O O . LYS A 1 115 ? -15.556 -6.854 29.095 1.00 83.06 115 LYS A O 1
ATOM 960 N N . LEU A 1 116 ? -13.427 -6.581 28.472 1.00 84.75 116 LEU A N 1
ATOM 961 C CA . LEU A 1 116 ? -12.852 -7.179 29.686 1.00 84.75 116 LEU A CA 1
ATOM 962 C C . LEU A 1 116 ? -13.259 -6.466 30.984 1.00 84.75 116 LEU A C 1
ATOM 964 O O . LEU A 1 116 ? -13.134 -7.043 32.067 1.00 84.75 116 LEU A O 1
ATOM 968 N N . LYS A 1 117 ? -13.675 -5.200 30.891 1.00 84.25 117 LYS A N 1
ATOM 969 C CA . LYS A 1 117 ? -14.180 -4.394 32.008 1.00 84.25 117 LYS A CA 1
ATOM 970 C C . LYS A 1 117 ? -15.708 -4.446 32.140 1.00 84.25 117 LYS A C 1
ATOM 972 O O . LYS A 1 117 ? -16.234 -3.771 33.018 1.00 84.25 117 LYS A O 1
ATOM 977 N N . ASN A 1 118 ? -16.404 -5.227 31.309 1.00 83.50 118 ASN A N 1
ATOM 978 C CA . ASN A 1 118 ? -17.866 -5.281 31.214 1.00 83.50 118 ASN A CA 1
ATOM 979 C C . ASN A 1 118 ? -18.516 -3.915 30.917 1.00 83.50 118 ASN A C 1
ATOM 981 O O . ASN A 1 118 ? -19.653 -3.670 31.311 1.00 83.50 118 ASN A O 1
ATOM 985 N N . ILE A 1 119 ? -17.789 -3.008 30.253 1.00 82.12 119 ILE A N 1
ATOM 986 C CA . ILE A 1 119 ? -18.324 -1.712 29.796 1.00 82.12 119 ILE A CA 1
ATOM 987 C C . ILE A 1 119 ? -19.153 -1.914 28.519 1.00 82.12 119 ILE A C 1
ATOM 989 O O . ILE A 1 119 ? -20.151 -1.233 28.302 1.00 82.12 119 ILE A O 1
ATOM 993 N N . VAL A 1 120 ? -18.749 -2.875 27.688 1.00 83.69 120 VAL A N 1
ATOM 994 C CA . VAL A 1 120 ? -19.469 -3.350 26.499 1.00 83.69 120 VAL A CA 1
ATOM 995 C C . VAL A 1 120 ? -19.601 -4.872 26.562 1.00 83.69 120 VAL A C 1
ATOM 997 O O . VAL A 1 120 ? -18.838 -5.524 27.276 1.00 83.69 120 VAL A O 1
ATOM 1000 N N . SER A 1 121 ? -20.571 -5.434 25.837 1.00 82.69 121 SER A N 1
ATOM 1001 C CA . SER A 1 121 ? -20.804 -6.885 25.804 1.00 82.69 121 SER A CA 1
ATOM 1002 C C . SER A 1 121 ? -19.626 -7.632 25.168 1.00 82.69 121 SER A C 1
ATOM 1004 O O . SER A 1 121 ? -19.013 -7.128 24.226 1.00 82.69 121 SER A O 1
ATOM 1006 N N . GLU A 1 122 ? -19.328 -8.843 25.647 1.00 80.25 122 GLU A N 1
ATOM 1007 C CA . GLU A 1 122 ? -18.276 -9.699 25.075 1.00 80.25 122 GLU A CA 1
ATOM 1008 C C . GLU A 1 122 ? -18.562 -10.070 23.612 1.00 80.25 122 GLU A C 1
ATOM 1010 O O . GLU A 1 122 ? -17.633 -10.142 22.807 1.00 80.25 122 GLU A O 1
ATOM 1015 N N . ASP A 1 123 ? -19.843 -10.207 23.256 1.00 82.38 123 ASP A N 1
ATOM 1016 C CA . ASP A 1 123 ? -20.299 -10.511 21.894 1.00 82.38 123 ASP A CA 1
ATOM 1017 C C . ASP A 1 123 ? -20.297 -9.282 20.964 1.00 82.38 123 ASP A C 1
ATOM 1019 O O . ASP A 1 123 ? -20.594 -9.394 19.769 1.00 82.38 123 ASP A O 1
ATOM 1023 N N . ASP A 1 124 ? -20.003 -8.089 21.493 1.00 83.12 124 ASP A N 1
ATOM 1024 C CA . ASP A 1 124 ? -19.955 -6.869 20.692 1.00 83.12 124 ASP A CA 1
ATOM 1025 C C . ASP A 1 124 ? -18.686 -6.837 19.819 1.00 83.12 124 ASP A C 1
ATOM 1027 O O . ASP A 1 124 ? -17.621 -7.336 20.187 1.00 83.12 124 ASP A O 1
ATOM 1031 N N . TYR A 1 125 ? -18.766 -6.235 18.636 1.00 82.56 125 TYR A N 1
ATOM 1032 C CA . TYR A 1 125 ? -17.644 -6.157 17.696 1.00 82.56 125 TYR A CA 1
ATOM 1033 C C . TYR A 1 125 ? -17.101 -4.735 17.593 1.00 82.56 125 TYR A C 1
ATOM 1035 O O . TYR A 1 125 ? -17.841 -3.756 17.715 1.00 82.56 125 TYR A O 1
ATOM 1043 N N . PHE A 1 126 ? -15.794 -4.626 17.332 1.00 83.00 126 PHE A N 1
ATOM 1044 C CA . PHE A 1 126 ? -15.155 -3.329 17.163 1.00 83.00 126 PHE A CA 1
ATOM 1045 C C . PHE A 1 126 ? -15.762 -2.581 15.974 1.00 83.00 126 PHE A C 1
ATOM 1047 O O . PHE A 1 126 ? -15.840 -3.074 14.847 1.00 83.00 126 PHE A O 1
ATOM 1054 N N . ASN A 1 127 ? -16.196 -1.358 16.247 1.00 83.00 127 ASN A N 1
ATOM 1055 C CA . ASN A 1 127 ? -16.668 -0.408 15.260 1.00 83.00 127 ASN A CA 1
ATOM 1056 C C . ASN A 1 127 ? -16.233 0.989 15.722 1.00 83.00 127 ASN A C 1
ATOM 1058 O O . ASN A 1 127 ? -16.485 1.327 16.874 1.00 83.00 127 ASN A O 1
ATOM 1062 N N . LEU A 1 128 ? -15.644 1.815 14.855 1.00 81.56 128 LEU A N 1
ATOM 1063 C CA . LEU A 1 128 ? -15.101 3.122 15.221 1.00 81.56 128 LEU A CA 1
ATOM 1064 C C . LEU A 1 128 ? -16.178 4.037 15.814 1.00 81.56 128 LEU A C 1
ATOM 1066 O O . LEU A 1 128 ? -15.967 4.659 16.850 1.00 81.56 128 LEU A O 1
ATOM 1070 N N . LYS A 1 129 ? -17.380 4.051 15.229 1.00 81.19 129 LYS A N 1
ATOM 1071 C CA . LYS A 1 129 ? -18.526 4.801 15.760 1.00 81.19 129 LYS A CA 1
ATOM 1072 C C . LYS A 1 129 ? -18.930 4.303 17.150 1.00 81.19 129 LYS A C 1
ATOM 1074 O O . LYS A 1 129 ? -19.235 5.116 18.021 1.00 81.19 129 LYS A O 1
ATOM 1079 N N . ARG A 1 130 ? -18.918 2.983 17.378 1.00 80.06 130 ARG A N 1
ATOM 1080 C CA . ARG A 1 130 ? -19.205 2.402 18.704 1.00 80.06 130 ARG A CA 1
ATOM 1081 C C . ARG A 1 130 ? -18.109 2.733 19.704 1.00 80.06 130 ARG A C 1
ATOM 1083 O O . ARG A 1 130 ? -18.423 3.218 20.784 1.00 80.06 130 ARG A O 1
ATOM 1090 N N . TYR A 1 131 ? -16.852 2.534 19.334 1.00 83.69 131 TYR A N 1
ATOM 1091 C CA . TYR A 1 131 ? -15.696 2.889 20.144 1.00 83.69 131 TYR A CA 1
ATOM 1092 C C . TYR A 1 131 ? -15.758 4.358 20.574 1.00 83.69 131 TYR A C 1
ATOM 1094 O O . TYR A 1 131 ? -15.685 4.640 21.767 1.00 83.69 131 TYR A O 1
ATOM 1102 N N . LEU A 1 132 ? -16.010 5.282 19.639 1.00 83.19 132 LEU A N 1
ATOM 1103 C CA . LEU A 1 132 ? -16.171 6.702 19.948 1.00 83.19 132 LEU A CA 1
ATOM 1104 C C . LEU A 1 132 ? -17.334 6.935 20.914 1.00 83.19 132 LEU A C 1
ATOM 1106 O O . LEU A 1 132 ? -17.160 7.651 21.894 1.00 83.19 132 LEU A O 1
ATOM 1110 N N . SER A 1 133 ? -18.491 6.296 20.712 1.00 81.06 133 SER A N 1
ATOM 1111 C CA . SER A 1 133 ? -19.612 6.431 21.652 1.00 81.06 133 SER A CA 1
ATOM 1112 C C . SER A 1 133 ? -19.246 5.952 23.063 1.00 81.06 133 SER A C 1
ATOM 1114 O O . SER A 1 133 ? -19.437 6.685 24.027 1.00 81.06 133 SER A O 1
ATOM 1116 N N . VAL A 1 134 ? -18.613 4.784 23.194 1.00 81.50 134 VAL A N 1
ATOM 1117 C CA . VAL A 1 134 ? -18.199 4.220 24.488 1.00 81.50 134 VAL A CA 1
ATOM 1118 C C . VAL A 1 134 ? -17.150 5.099 25.158 1.00 81.50 134 VAL A C 1
ATOM 1120 O O . VAL A 1 134 ? -17.241 5.349 26.354 1.00 81.50 134 VAL A O 1
ATOM 1123 N N . LYS A 1 135 ? -16.192 5.630 24.394 1.00 77.06 135 LYS A N 1
ATOM 1124 C CA . LYS A 1 135 ? -15.168 6.542 24.910 1.00 77.06 135 LYS A CA 1
ATOM 1125 C C . LYS A 1 135 ? -15.773 7.858 25.396 1.00 77.06 135 LYS A C 1
ATOM 1127 O O . LYS A 1 135 ? -15.393 8.329 26.456 1.00 77.06 135 LYS A O 1
ATOM 1132 N N . THR A 1 136 ? -16.743 8.412 24.669 1.00 67.19 136 THR A N 1
ATOM 1133 C CA . THR A 1 136 ? -17.369 9.705 25.002 1.00 67.19 136 THR A CA 1
ATOM 1134 C C . THR A 1 136 ? -18.290 9.615 26.225 1.00 67.19 136 THR A C 1
ATOM 1136 O O . THR A 1 136 ? -18.383 10.569 26.989 1.00 67.19 136 THR A O 1
ATOM 1139 N N . TYR A 1 137 ? -18.956 8.473 26.437 1.00 57.66 137 TYR A N 1
ATOM 1140 C CA . TYR A 1 137 ? -19.830 8.251 27.600 1.00 57.66 137 TYR A CA 1
ATOM 1141 C C . TYR A 1 137 ? -19.122 7.564 28.783 1.00 57.66 137 TYR A C 1
ATOM 1143 O O . TYR A 1 137 ? -19.612 7.620 29.906 1.00 57.66 137 TYR A O 1
ATOM 1151 N N . GLY A 1 138 ? -17.977 6.915 28.552 1.00 52.19 138 GLY A N 1
ATOM 1152 C CA . GLY A 1 138 ? -17.210 6.172 29.557 1.00 52.19 138 GLY A CA 1
ATOM 1153 C C . GLY A 1 138 ? -16.092 6.967 30.241 1.00 52.19 138 GLY A C 1
ATOM 1154 O O . GLY A 1 138 ? -15.482 6.463 31.185 1.00 52.19 138 GLY A O 1
ATOM 1155 N N . THR A 1 139 ? -15.810 8.199 29.803 1.00 48.41 139 THR A N 1
ATOM 1156 C CA . THR A 1 139 ? -14.720 9.039 30.336 1.00 48.41 139 THR A CA 1
ATOM 1157 C C . THR A 1 139 ? -14.895 9.499 31.781 1.00 48.41 139 THR A C 1
ATOM 1159 O O . THR A 1 139 ? -13.904 9.896 32.386 1.00 48.41 139 THR A O 1
ATOM 1162 N N . ASP A 1 140 ? -16.077 9.355 32.384 1.00 48.25 140 ASP A N 1
ATOM 1163 C CA . ASP A 1 140 ? -16.246 9.615 33.822 1.00 48.25 140 ASP A CA 1
ATOM 1164 C C . ASP A 1 140 ? -15.728 8.463 34.713 1.00 48.25 140 ASP A C 1
ATOM 1166 O O . ASP A 1 140 ? -15.633 8.623 35.928 1.00 48.25 140 ASP A O 1
ATOM 1170 N N . PHE A 1 141 ? -15.351 7.306 34.143 1.00 46.03 141 PHE A N 1
ATOM 1171 C CA . PHE A 1 141 ? -14.986 6.108 34.921 1.00 46.03 141 PHE A CA 1
ATOM 1172 C C . PHE A 1 141 ? -13.739 5.344 34.452 1.00 46.03 141 PHE A C 1
ATOM 1174 O O . PHE A 1 141 ? -13.463 4.249 34.952 1.00 46.03 141 PHE A O 1
ATOM 1181 N N . ILE A 1 142 ? -12.938 5.892 33.537 1.00 45.97 142 ILE A N 1
ATOM 1182 C CA . ILE A 1 142 ? -11.680 5.252 33.129 1.00 45.97 142 ILE A CA 1
ATOM 1183 C C . ILE A 1 142 ? -10.515 5.981 33.811 1.00 45.97 142 ILE A C 1
ATOM 1185 O O . ILE A 1 142 ? -10.095 7.032 33.326 1.00 45.97 142 ILE A O 1
ATOM 1189 N N . PRO A 1 143 ? -9.959 5.461 34.927 1.00 39.44 143 PRO A N 1
ATOM 1190 C CA . PRO A 1 143 ? -8.735 6.026 35.470 1.00 39.44 143 PRO A CA 1
ATOM 1191 C C . PRO A 1 143 ? -7.615 5.890 34.424 1.00 39.44 143 PRO A C 1
ATOM 1193 O O . PRO A 1 143 ? -7.557 4.868 33.726 1.00 39.44 143 PRO A O 1
ATOM 1196 N N . PRO A 1 144 ? -6.735 6.899 34.295 1.00 38.44 144 PRO A N 1
ATOM 1197 C CA . PRO A 1 144 ? -5.654 6.887 33.320 1.00 38.44 144 PRO A CA 1
ATOM 1198 C C . PRO A 1 144 ? -4.798 5.629 33.489 1.00 38.44 144 PRO A C 1
ATOM 1200 O O . PRO A 1 144 ? -4.534 5.183 34.607 1.00 38.44 144 PRO A O 1
ATOM 1203 N N . LEU A 1 145 ? -4.346 5.068 32.363 1.00 47.03 145 LEU A N 1
ATOM 1204 C CA . LEU A 1 145 ? -3.582 3.816 32.261 1.00 47.03 145 LEU A CA 1
ATOM 1205 C C . LEU A 1 145 ? -2.237 3.811 33.030 1.00 47.03 145 LEU A C 1
ATOM 1207 O O . LEU A 1 145 ? -1.491 2.839 32.962 1.00 47.03 145 LEU A O 1
ATOM 1211 N N . SER A 1 146 ? -1.912 4.872 33.769 1.00 43.97 146 SER A N 1
ATOM 1212 C CA . SER A 1 146 ? -0.628 5.100 34.428 1.00 43.97 146 SER A CA 1
ATOM 1213 C C . SER A 1 146 ? -0.470 4.458 35.813 1.00 43.97 146 SER A C 1
ATOM 1215 O O . SER A 1 146 ? 0.560 4.673 36.446 1.00 43.97 146 SER A O 1
ATOM 1217 N N . THR A 1 147 ? -1.420 3.655 36.314 1.00 43.53 147 THR A N 1
ATOM 1218 C CA . THR A 1 147 ? -1.322 3.124 37.696 1.00 43.53 147 THR A CA 1
ATOM 1219 C C . THR A 1 147 ? -1.550 1.630 37.894 1.00 43.53 147 THR A C 1
ATOM 1221 O O . THR A 1 147 ? -1.661 1.194 39.038 1.00 43.53 147 THR A O 1
ATOM 1224 N N . VAL A 1 148 ? -1.526 0.786 36.856 1.00 45.94 148 VAL A N 1
ATOM 1225 C CA . VAL A 1 148 ? -1.589 -0.667 37.102 1.00 45.94 148 VAL A CA 1
ATOM 1226 C C . VAL A 1 148 ? -0.496 -1.437 36.371 1.00 45.94 148 VAL A C 1
ATOM 1228 O O . VAL A 1 148 ? -0.744 -2.179 35.422 1.00 45.94 148 VAL A O 1
ATOM 1231 N N . ASN A 1 149 ? 0.726 -1.329 36.898 1.00 41.97 149 ASN A N 1
ATOM 1232 C CA . ASN A 1 149 ? 1.770 -2.339 36.720 1.00 41.97 149 ASN A CA 1
ATOM 1233 C C . ASN A 1 149 ? 1.322 -3.656 37.381 1.00 41.97 149 ASN A C 1
ATOM 1235 O O . ASN A 1 149 ? 1.807 -4.035 38.445 1.00 41.97 149 ASN A O 1
ATOM 1239 N N . ARG A 1 150 ? 0.368 -4.368 36.766 1.00 54.81 150 ARG A N 1
ATOM 1240 C CA . ARG A 1 150 ? 0.107 -5.764 37.132 1.00 54.81 150 ARG A CA 1
ATOM 1241 C C . ARG A 1 150 ? 1.327 -6.569 36.740 1.00 54.81 150 ARG A C 1
ATOM 1243 O O . ARG A 1 150 ? 1.705 -6.583 35.564 1.00 54.81 150 ARG A O 1
ATOM 1250 N N . SER A 1 151 ? 1.936 -7.224 37.725 1.00 57.75 151 SER A N 1
ATOM 1251 C CA . SER A 1 151 ? 3.087 -8.085 37.479 1.00 57.75 151 SER A CA 1
ATOM 1252 C C . SER A 1 151 ? 2.733 -9.128 36.415 1.00 57.75 151 SER A C 1
ATOM 1254 O O . SER A 1 151 ? 1.588 -9.583 36.318 1.00 57.75 151 SER A O 1
ATOM 1256 N N . VAL A 1 152 ? 3.720 -9.531 35.614 1.00 57.78 152 VAL A N 1
ATOM 1257 C CA . VAL A 1 152 ? 3.571 -10.594 34.603 1.00 57.78 152 VAL A CA 1
ATOM 1258 C C . VAL A 1 152 ? 2.908 -11.844 35.207 1.00 57.78 152 VAL A C 1
ATOM 1260 O O . VAL A 1 152 ? 2.097 -12.501 34.558 1.00 57.78 152 VAL A O 1
ATOM 1263 N N . PHE A 1 153 ? 3.160 -12.105 36.491 1.00 51.78 153 PHE A N 1
ATOM 1264 C CA . PHE A 1 153 ? 2.582 -13.208 37.249 1.00 51.78 153 PHE A CA 1
ATOM 1265 C C . PHE A 1 153 ? 1.050 -13.134 37.383 1.00 51.78 153 PHE A C 1
ATOM 1267 O O . PHE A 1 153 ? 0.365 -14.151 37.269 1.00 51.78 153 PHE A O 1
ATOM 1274 N N . GLU A 1 154 ? 0.482 -11.940 37.561 1.00 62.12 154 GLU A N 1
ATOM 1275 C CA . GLU A 1 154 ? -0.974 -11.755 37.620 1.00 62.12 154 GLU A CA 1
ATOM 1276 C C . GLU A 1 154 ? -1.634 -11.944 36.251 1.00 62.12 154 GLU A C 1
ATOM 1278 O O . GLU A 1 154 ? -2.716 -12.531 36.161 1.00 62.12 154 GLU A O 1
ATOM 1283 N N . LYS A 1 155 ? -0.963 -11.506 35.176 1.00 59.81 155 LYS A N 1
ATOM 1284 C CA . LYS A 1 155 ? -1.429 -11.713 33.795 1.00 59.81 155 LYS A CA 1
ATOM 1285 C C . LYS A 1 155 ? -1.495 -13.208 33.460 1.00 59.81 155 LYS A C 1
ATOM 1287 O O . LYS A 1 155 ? -2.515 -13.680 32.959 1.00 59.81 155 LYS A O 1
ATOM 1292 N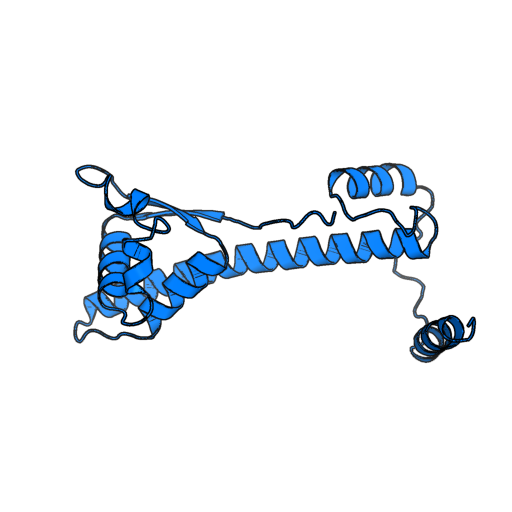 N . ILE A 1 156 ? -0.456 -13.962 33.829 1.00 67.50 156 ILE A N 1
ATOM 1293 C CA . ILE A 1 156 ? -0.390 -15.420 33.652 1.00 67.50 156 ILE A CA 1
ATOM 1294 C C . ILE A 1 156 ? -1.484 -16.119 34.470 1.00 67.50 156 ILE A C 1
ATOM 1296 O O . ILE A 1 156 ? -2.220 -16.955 33.945 1.00 67.50 156 ILE A O 1
ATOM 1300 N N . ARG A 1 157 ? -1.658 -15.749 35.745 1.00 62.19 157 ARG A N 1
ATOM 1301 C CA . ARG A 1 157 ? -2.666 -16.368 36.617 1.00 62.19 157 ARG A CA 1
ATOM 1302 C C . ARG A 1 157 ? -4.091 -16.181 36.090 1.00 62.19 157 ARG A C 1
ATOM 1304 O O . ARG A 1 157 ? -4.883 -17.121 36.171 1.00 62.19 157 ARG A O 1
ATOM 1311 N N . LYS A 1 158 ? -4.420 -15.014 35.523 1.00 63.47 158 LYS A N 1
ATOM 1312 C CA . LYS A 1 158 ? -5.731 -14.767 34.896 1.00 63.47 158 LYS A CA 1
ATOM 1313 C C . LYS A 1 158 ? -5.954 -15.672 33.676 1.00 63.47 158 LYS A C 1
ATOM 1315 O O . LYS A 1 158 ? -7.014 -16.274 33.551 1.00 63.47 158 LYS A O 1
ATOM 1320 N N . TYR A 1 159 ? -4.938 -15.833 32.828 1.00 62.12 159 TYR A N 1
ATOM 1321 C CA . TYR A 1 159 ? -5.024 -16.684 31.636 1.00 62.12 159 TYR A CA 1
ATOM 1322 C C . TYR A 1 159 ? -5.288 -18.161 31.982 1.00 62.12 159 TYR A C 1
ATOM 1324 O O . TYR A 1 159 ? -6.115 -18.817 31.352 1.00 62.12 159 TYR A O 1
ATOM 1332 N N . PHE A 1 160 ? -4.642 -18.682 33.030 1.00 61.75 160 PHE A N 1
ATOM 1333 C CA . PHE A 1 160 ? -4.821 -20.078 33.447 1.00 61.75 160 PHE A CA 1
ATOM 1334 C C . PHE A 1 160 ? -6.060 -20.332 34.316 1.00 61.75 160 PHE A C 1
ATOM 1336 O O . PHE A 1 160 ? -6.553 -21.457 34.346 1.00 61.75 160 PHE A O 1
ATOM 1343 N N . SER A 1 161 ? -6.593 -19.319 35.003 1.00 52.44 161 SER A N 1
ATOM 1344 C CA . SER A 1 161 ? -7.840 -19.463 35.773 1.00 52.44 161 SER A CA 1
ATOM 1345 C C . SER A 1 161 ? -9.085 -19.506 34.884 1.00 52.44 161 SER A C 1
ATOM 1347 O O . SER A 1 161 ? -10.027 -20.217 35.222 1.00 52.44 161 SER A O 1
ATOM 1349 N N . LEU A 1 162 ? -9.055 -18.863 33.711 1.00 48.88 162 LEU A N 1
ATOM 1350 C CA . LEU A 1 162 ? -10.115 -18.963 32.697 1.00 48.88 162 LEU A CA 1
ATOM 1351 C C . LEU A 1 162 ? -10.234 -20.364 32.067 1.00 48.88 162 LEU A C 1
ATOM 1353 O O . LEU A 1 162 ? -11.297 -20.722 31.579 1.00 48.88 162 LEU A O 1
ATOM 1357 N N . ARG A 1 163 ? -9.181 -21.193 32.116 1.00 48.94 163 ARG A N 1
ATOM 1358 C CA . ARG A 1 163 ? -9.192 -22.562 31.559 1.00 48.94 163 ARG A CA 1
ATOM 1359 C C . ARG A 1 163 ? -9.704 -23.647 32.516 1.00 48.94 163 ARG A C 1
ATOM 1361 O O . ARG A 1 163 ? -9.703 -24.812 32.139 1.00 48.94 163 ARG A O 1
ATOM 1368 N N . ARG A 1 164 ? -10.099 -23.307 33.750 1.00 42.38 164 ARG A N 1
ATOM 1369 C CA . ARG A 1 164 ? -10.541 -24.290 34.764 1.00 42.38 164 ARG A CA 1
ATOM 1370 C C . ARG A 1 164 ? -12.057 -24.412 34.938 1.00 42.38 164 ARG A C 1
ATOM 1372 O O . ARG A 1 164 ? -12.489 -25.106 35.852 1.00 42.38 164 ARG A O 1
ATOM 1379 N N . ILE A 1 165 ? -12.846 -23.784 34.072 1.00 46.12 165 ILE A N 1
ATOM 1380 C CA . ILE A 1 165 ? -14.292 -24.013 33.995 1.00 46.12 165 ILE A CA 1
ATOM 1381 C C . ILE A 1 165 ? -14.569 -24.706 32.658 1.00 46.12 165 ILE A C 1
ATOM 1383 O O . ILE A 1 165 ? -14.816 -24.052 31.652 1.00 46.12 165 ILE A O 1
ATOM 1387 N N . ASN A 1 166 ? -14.401 -26.027 32.665 1.00 36.97 166 ASN A N 1
ATOM 1388 C CA . ASN A 1 166 ? -15.052 -27.014 31.802 1.00 36.97 166 ASN A CA 1
ATOM 1389 C C . ASN A 1 166 ? -14.913 -28.374 32.485 1.00 36.97 166 ASN A C 1
ATOM 1391 O O . ASN A 1 166 ? -13.761 -28.730 32.828 1.00 36.97 166 ASN A O 1
#

Radius of gyration: 23.4 Å; chains: 1; bounding box: 42×42×62 Å

Sequence (166 aa):
MELIYNVALEVEINSGESSLLHKYISLHPEHRKHIASGQFAEYYNDREDAEGLQFTLTKEVLDICVAVLEDQEFGDPVENEDKKRLIDKFYSWSKIIYNEEDHLEELKMEYDCFKLKNIVSEDDYFNLKRYLSVKTYGTDFIPPLSTVNRSVFEKIRKYFSLRRIN

Organism: NCBI:txid1416778

=== Feature glossary ===
Feature key, reading from the visual/contextual features back to the raw sequence:

Rendered structure images. Six rendered views show the 3D structure from the faces of a cube — i.e. along ±x, ±y, ±z. Rendering representation is drawn randomly per protein from cartoon (secondary-structure ribbons), sticks (backbone bonds), or molecular surface; coloring is either N→C rainbow (blue at the N-terminus through red at the C-terminus) or one color per chain.

Contact-map, Ramachandran, and PAE plots. The contact map is a binary N×N matrix image: pixel (i, j) is dark where Cα_i and Cα_j are within 8 Å and |i−j|>4. Because the |i−j|>4 filter removes local helical contacts, off-diagonal stripes parallel to the main diagonal indicate parallel β-sheets; stripes perpendicular to it indicate antiparallel β-sheets. The Ramachandran plot scatters every residue's (φ, ψ) pair against the sterically allowed regions. The PAE heatmap renders the predicted-aligned-error matrix.

InterPro / GO / CATH / organism. Database cross-references. InterPro integrates a dozen domain/family signature databases into unified entries with residue-range hits. GO terms attach function/process/location labels with evidence codes. CATH codes position the fold in a four-level structural taxonomy. Organism is the NCBI-taxonomy species name.

Nearest PDB structures. The Foldseek neighbor list gives the closest experimentally determined structures in the PDB, ranked by structural alignment. TM-score near 1 means near-identical fold; near 0.3 means only rough topology match. This is how one finds what a novel AlphaFold prediction most resembles in the solved-structure universe.

Predicted aligned error. PAE(i, j) answers: if I align the predicted and true structures on residue i, how far off (in Å) do I expect residue j to be? A block-diagonal PAE matrix with low values on the blocks and high values off-diagonal is the signature of a multi-domain protein with confidently predicted domains but uncertain inter-domain orientation.

Solvent-accessible surface area. Accessible surface area quantifies burial. A residue with SASA near zero is packed into the hydrophobic core; one with SASA >100 Å²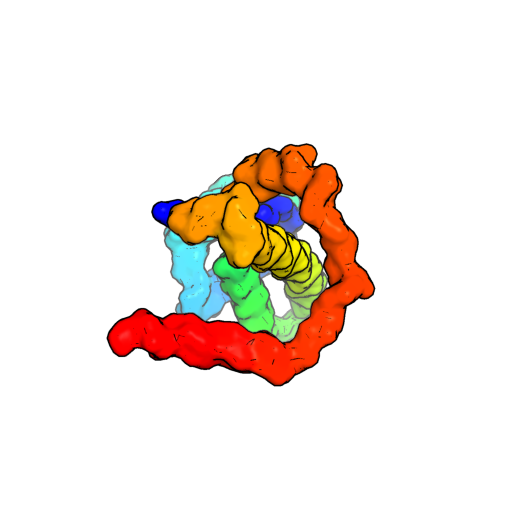 sits on the surface. Computed here via the Shrake–Rupley numerical algorithm with a 1.4 Å probe.

B-factor. B-factor (Debye–Waller factor) reflects atomic displacement in the crystal lattice. It is an experimental observable (units Å²), not a prediction; low values mean the atom is pinned down, high values mean it moves or is heterogeneous across the crystal.

pLDDT. For AlphaFold models, the B-factor field carries pLDDT — the model's own estimate of local accuracy on a 0–100 scale. Regions with pLDDT<50 should be treated as essentially unmodeled; they often correspond to intrinsically disordered segments.

Backbone torsions (φ/ψ). φ (phi) and ψ (psi) are the two rotatable backbone dihedrals per residue: φ is the C(i-1)–N–Cα–C torsion, ψ is the N–Cα–C–N(i+1) torsion, both in degrees on (−180°, 180°]. α-helical residues cluster near (−60°, −45°); β-strand residues near (−120°, +130°). A Ramachandran plot is simply a scatter of (φ, ψ) for every residue.

Radius of gyration, Cα contacts, bounding box. Radius of gyration (Rg) is the root-mean-square distance of Cα atoms from their centroid — a single number for overall size and compactness. A globular domain of N residues has Rg ≈ 2.2·N^0.38 Å; an extended or disordered chain has a much larger Rg. The Cα contact count is the number of residue pairs whose Cα atoms are within 8 Å and are more than four positions apart in sequence — a standard proxy for tertiary packing density. The bounding box is the smallest axis-aligned box enclosing all Cα atoms.

Secondary structure (3-state, P-SEA). Three-state secondary structure (P-SEA) collapses the eight DSSP classes into helix (a), strand (b), and coil (c). P-SEA assigns these from Cα geometry alone — distances and angles — without requiring backbone oxygens, so it works on any Cα trace.

Secondary structure (8-state, DSSP). DSSP 8-state secondary structure assigns each residue one of H (α-helix), G (3₁₀-helix), I (π-helix), E (extended β-strand), B (isolated β-bridge), T (hydrogen-bonded turn), S (bend), or '-' (coil). The assignment is computed from backbone hydrogen-bond geometry via the Kabsch–Sander algorithm.

Foldseek 3Di. A 3Di character summarizes, for each residue, the relative orientation of the Cα frame of its nearest spatial neighbor. Because it encodes fold topology rather than chemistry, 3Di alignments detect remote structural similarity that sequence alignment misses.

mmCIF coordinates. The mmCIF block holds the 3D Cartesian coordinates of each backbone atom (N, Cα, C, O) in ångströms. mmCIF is the PDB's canonical archive format — a tagged-loop text representation o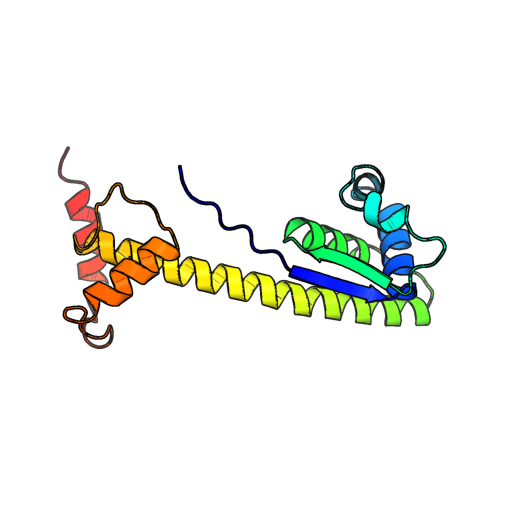f the atomic model.

Sequence. Sequence gives the chain of amino acids in standard one-letter code (A=alanine, C=cysteine, …, Y=tyrosine), read N→C. It is the only feature that is directly encoded by the gene; all structural features are derived from the folded form of this sequence.